Protein AF-A0A015MY86-F1 (afdb_monomer_lite)

Radius of gyration: 29.11 Å; chains: 1; bounding box: 54×62×74 Å

pLDDT: mean 82.45, std 16.8, range [29.52, 96.88]

Foldseek 3Di:
DVLVVVLVVLVVLLCLCPVDPDNQPRVSLVVCQVVPPLVVLLCLQQPPVNVVCNLSSVSSLVSSLPHCVPPDPRPSVVVVVVDPDPSSVVSVCVSVVVVVVVVVVVVVVVVVVVVVVVVVVVVVVVVVLVPDPVNDDDDDDDDDDPDPPVPPPPD

Structure (mmCIF, N/CA/C/O backbone):
data_AF-A0A015MY86-F1
#
_entry.id   AF-A0A015MY86-F1
#
loop_
_atom_site.group_PDB
_atom_site.id
_atom_site.type_symbol
_atom_site.label_atom_id
_atom_site.label_alt_id
_atom_site.label_comp_id
_atom_site.label_asym_id
_atom_site.label_entity_id
_atom_site.label_seq_id
_atom_site.pdbx_PDB_ins_code
_atom_site.Cartn_x
_atom_site.Cartn_y
_atom_site.Cartn_z
_atom_site.occupancy
_atom_site.B_iso_or_equiv
_atom_site.auth_seq_id
_atom_site.auth_comp_id
_atom_site.auth_asym_id
_atom_site.auth_atom_id
_atom_site.pdbx_PDB_model_num
ATOM 1 N N . MET A 1 1 ? 1.882 -20.484 3.856 1.00 61.72 1 MET A N 1
ATOM 2 C CA . MET A 1 1 ? 0.431 -20.752 3.924 1.00 61.72 1 MET A CA 1
ATOM 3 C C . MET A 1 1 ? -0.391 -19.547 4.386 1.00 61.72 1 MET A C 1
ATOM 5 O O . MET A 1 1 ? -0.987 -18.925 3.528 1.00 61.72 1 MET A O 1
ATOM 9 N N . LEU A 1 2 ? -0.423 -19.146 5.670 1.00 83.38 2 LEU A N 1
ATOM 10 C CA . LEU A 1 2 ? -1.276 -18.009 6.102 1.00 83.38 2 LEU A CA 1
ATOM 11 C C . LEU A 1 2 ? -0.922 -16.670 5.427 1.00 83.38 2 LEU A C 1
ATOM 13 O O . LEU A 1 2 ? -1.817 -15.946 5.012 1.00 83.38 2 LEU A O 1
ATOM 17 N N . VAL A 1 3 ? 0.373 -16.374 5.278 1.00 85.69 3 VAL A N 1
ATOM 18 C CA . VAL A 1 3 ? 0.851 -15.143 4.621 1.00 85.69 3 VAL A CA 1
ATOM 19 C C . VAL A 1 3 ? 0.483 -15.132 3.133 1.00 85.69 3 VAL A C 1
ATOM 21 O O . VAL A 1 3 ? -0.050 -14.151 2.644 1.00 85.69 3 VAL A O 1
ATOM 24 N N . GLU A 1 4 ? 0.665 -16.244 2.421 1.00 87.06 4 GLU A N 1
ATOM 25 C CA . GLU A 1 4 ? 0.284 -16.346 1.001 1.00 87.06 4 GLU A CA 1
ATOM 26 C C . GLU A 1 4 ? -1.223 -16.145 0.797 1.00 87.06 4 GLU A C 1
ATOM 28 O O . GLU A 1 4 ? -1.632 -15.422 -0.103 1.00 87.06 4 GLU A O 1
ATOM 33 N N . VAL A 1 5 ? -2.061 -16.708 1.677 1.00 92.31 5 VAL A N 1
ATOM 34 C CA . VAL A 1 5 ? -3.516 -16.493 1.622 1.00 92.31 5 VAL A CA 1
ATOM 35 C C . VAL A 1 5 ? -3.870 -15.023 1.862 1.00 92.31 5 VAL A C 1
ATOM 37 O O . VAL A 1 5 ? -4.745 -14.493 1.183 1.00 92.31 5 VAL A O 1
ATOM 40 N N . GLN A 1 6 ? -3.187 -14.347 2.792 1.00 90.94 6 GLN A N 1
ATOM 41 C CA . GLN A 1 6 ? -3.362 -12.906 3.005 1.00 90.94 6 GLN A CA 1
ATOM 42 C C . GLN A 1 6 ? -2.957 -12.097 1.770 1.00 90.94 6 GLN A C 1
ATOM 44 O O . GLN A 1 6 ? -3.643 -11.136 1.432 1.00 90.94 6 GLN A O 1
ATOM 49 N N . HIS A 1 7 ? -1.886 -12.502 1.084 1.00 93.81 7 HIS A N 1
ATOM 50 C CA . HIS A 1 7 ? -1.419 -11.838 -0.130 1.00 93.81 7 HIS A CA 1
ATOM 51 C C . HIS A 1 7 ? -2.453 -11.905 -1.250 1.00 93.81 7 HIS A C 1
ATOM 53 O O . HIS A 1 7 ? -2.832 -10.885 -1.821 1.00 93.81 7 HIS A O 1
ATOM 59 N N . GLU A 1 8 ? -2.946 -13.111 -1.526 1.00 94.88 8 GLU A N 1
ATOM 60 C CA . GLU A 1 8 ? -3.936 -13.336 -2.576 1.00 94.88 8 GLU A CA 1
ATOM 61 C C . GLU A 1 8 ? -5.268 -12.663 -2.237 1.00 94.88 8 GLU A C 1
ATOM 63 O O . GLU A 1 8 ? -5.893 -12.046 -3.100 1.00 94.88 8 GLU A O 1
ATOM 68 N N . ALA A 1 9 ? -5.680 -12.692 -0.965 1.00 94.56 9 ALA A N 1
ATOM 69 C CA . ALA A 1 9 ? -6.866 -11.975 -0.509 1.00 94.56 9 ALA A CA 1
ATOM 70 C C . ALA A 1 9 ? -6.724 -10.453 -0.680 1.00 94.56 9 ALA A C 1
ATOM 72 O O . ALA A 1 9 ? -7.672 -9.798 -1.111 1.00 94.56 9 ALA A O 1
ATOM 73 N N . LEU A 1 10 ? -5.547 -9.891 -0.385 1.00 95.94 10 LEU A N 1
ATOM 74 C CA . LEU A 1 10 ? -5.260 -8.469 -0.566 1.00 95.94 10 LEU A CA 1
ATOM 75 C C . LEU A 1 10 ? -5.329 -8.069 -2.044 1.00 95.94 10 LEU A C 1
ATOM 77 O O . LEU A 1 10 ? -5.985 -7.086 -2.388 1.00 95.94 10 LEU A O 1
ATOM 81 N N . ARG A 1 11 ? -4.714 -8.857 -2.931 1.00 95.31 11 ARG A N 1
ATOM 82 C CA . ARG A 1 11 ? -4.776 -8.637 -4.383 1.00 95.31 11 ARG A CA 1
ATOM 83 C C . ARG A 1 11 ? -6.197 -8.717 -4.915 1.00 95.31 11 ARG A C 1
ATOM 85 O O . ARG A 1 11 ? -6.622 -7.838 -5.661 1.00 95.31 11 ARG A O 1
ATOM 92 N N . LEU A 1 12 ? -6.947 -9.733 -4.494 1.00 95.19 12 LEU A N 1
ATOM 93 C CA . LEU A 1 12 ? -8.351 -9.882 -4.856 1.00 95.19 12 LEU A CA 1
ATOM 94 C C . LEU A 1 12 ? -9.176 -8.677 -4.385 1.00 95.19 12 LEU A C 1
ATOM 96 O O . LEU A 1 12 ? -9.976 -8.151 -5.156 1.00 95.19 12 LEU A O 1
ATOM 100 N N . ALA A 1 13 ? -8.957 -8.207 -3.154 1.00 94.62 13 ALA A N 1
ATOM 101 C CA . ALA A 1 13 ? -9.639 -7.032 -2.624 1.00 94.62 13 ALA A CA 1
ATOM 102 C C . ALA A 1 13 ? -9.370 -5.791 -3.485 1.00 94.62 13 ALA A C 1
ATOM 104 O O . ALA A 1 13 ? -10.321 -5.122 -3.875 1.00 94.62 13 ALA A O 1
ATOM 105 N N . ILE A 1 14 ? -8.113 -5.526 -3.859 1.00 94.88 14 ILE A N 1
ATOM 106 C CA . ILE A 1 14 ? -7.753 -4.398 -4.737 1.00 94.88 14 ILE A CA 1
ATOM 107 C C . ILE A 1 14 ? -8.477 -4.495 -6.081 1.00 94.88 14 ILE A C 1
ATOM 109 O O . ILE A 1 14 ? -9.086 -3.522 -6.520 1.00 94.88 14 ILE A O 1
ATOM 113 N N . VAL A 1 15 ? -8.467 -5.669 -6.718 1.00 93.88 15 VAL A N 1
ATOM 114 C CA . VAL A 1 15 ? -9.139 -5.877 -8.011 1.00 93.88 15 VAL A CA 1
ATOM 115 C C . VAL A 1 15 ? -10.639 -5.592 -7.910 1.00 93.88 15 VAL A C 1
ATOM 117 O O . VAL A 1 15 ? -11.196 -4.917 -8.773 1.00 93.88 15 VAL A O 1
ATOM 120 N N . ILE A 1 16 ? -11.300 -6.060 -6.850 1.00 92.69 16 ILE A N 1
ATOM 121 C CA . ILE A 1 16 ? -12.744 -5.868 -6.654 1.00 92.69 16 ILE A CA 1
ATOM 122 C C . ILE A 1 16 ? -13.080 -4.398 -6.350 1.00 92.69 16 ILE A C 1
ATOM 124 O O . ILE A 1 16 ? -14.063 -3.856 -6.861 1.00 92.69 16 ILE A O 1
ATOM 128 N N . VAL A 1 17 ? -12.261 -3.736 -5.535 1.00 92.00 17 VAL A N 1
ATOM 129 C CA . VAL A 1 17 ? -12.427 -2.333 -5.127 1.00 92.00 17 VAL A CA 1
ATOM 130 C C . VAL A 1 17 ? -12.198 -1.376 -6.311 1.00 92.00 17 VAL A C 1
ATOM 132 O O . VAL A 1 17 ? -12.934 -0.397 -6.464 1.00 92.00 17 VAL A O 1
ATOM 135 N N . CYS A 1 18 ? -11.267 -1.712 -7.209 1.00 90.19 18 CYS A N 1
ATOM 136 C CA . CYS A 1 18 ? -10.994 -0.987 -8.457 1.00 90.19 18 CYS A CA 1
ATOM 137 C C . CYS A 1 18 ? -11.904 -1.375 -9.634 1.00 90.19 18 CYS A C 1
ATOM 139 O O . CYS A 1 18 ? -11.880 -0.705 -10.663 1.00 90.19 18 CYS A O 1
ATOM 141 N N . GLY A 1 19 ? -12.687 -2.451 -9.527 1.00 86.06 19 GLY A N 1
ATOM 142 C CA . GLY A 1 19 ? -13.421 -3.030 -10.659 1.00 86.06 19 GLY A CA 1
ATOM 143 C C . GLY A 1 19 ? -14.581 -2.185 -11.201 1.00 86.06 19 GLY A C 1
ATOM 144 O O . GLY A 1 19 ? -15.140 -2.524 -12.242 1.00 86.06 19 GLY A O 1
ATOM 145 N N . ASN A 1 20 ? -14.962 -1.100 -10.522 1.00 84.44 20 ASN A N 1
ATOM 146 C CA . ASN A 1 20 ? -16.036 -0.207 -10.953 1.00 84.44 20 ASN A CA 1
ATOM 147 C C . ASN A 1 20 ? -15.465 1.078 -11.574 1.00 84.44 20 ASN A C 1
ATOM 149 O O . ASN A 1 20 ? -14.509 1.652 -11.059 1.00 84.44 20 ASN A O 1
ATOM 153 N N . THR A 1 21 ? -16.096 1.578 -12.640 1.00 81.56 21 THR A N 1
ATOM 154 C CA . THR A 1 21 ? -15.739 2.850 -13.291 1.00 81.56 21 THR A CA 1
ATOM 155 C C . THR A 1 21 ? -15.853 4.049 -12.354 1.00 81.56 21 THR A C 1
ATOM 157 O O . THR A 1 21 ? -15.181 5.056 -12.559 1.00 81.56 21 THR A O 1
ATOM 160 N N . ASN A 1 22 ? -16.714 3.960 -11.336 1.00 84.50 22 ASN A N 1
ATOM 161 C CA . ASN A 1 22 ? -16.855 4.981 -10.309 1.00 84.50 22 ASN A CA 1
ATOM 162 C C . ASN A 1 22 ? -16.593 4.383 -8.921 1.00 84.50 22 ASN A C 1
ATOM 164 O O . ASN A 1 22 ? -17.354 3.542 -8.439 1.00 84.50 22 ASN A O 1
ATOM 168 N N . ILE A 1 23 ? -15.540 4.872 -8.260 1.00 81.94 23 ILE A N 1
ATOM 169 C CA . ILE A 1 23 ? -15.129 4.452 -6.912 1.00 81.94 23 ILE A CA 1
ATOM 170 C C . ILE A 1 23 ? -16.269 4.624 -5.900 1.00 81.94 23 ILE A C 1
ATOM 172 O O . ILE A 1 23 ? -16.468 3.748 -5.058 1.00 81.94 23 ILE A O 1
ATOM 176 N N . ASN A 1 24 ? -17.047 5.704 -6.014 1.00 83.81 24 ASN A N 1
ATOM 177 C CA . ASN A 1 24 ? -18.133 6.053 -5.091 1.00 83.81 24 ASN A CA 1
ATOM 178 C C . ASN A 1 24 ? -19.388 5.181 -5.269 1.00 83.81 24 ASN A C 1
ATOM 180 O O . ASN A 1 24 ? -20.260 5.171 -4.409 1.00 83.81 24 ASN A O 1
ATOM 184 N N . GLN A 1 25 ? -19.489 4.427 -6.369 1.00 84.00 25 GLN A N 1
ATOM 185 C CA . GLN A 1 25 ? -20.620 3.535 -6.661 1.00 84.00 25 GLN A CA 1
ATOM 186 C C . GLN A 1 25 ? -20.262 2.054 -6.462 1.00 84.00 25 GLN A C 1
ATOM 188 O O . GLN A 1 25 ? -20.908 1.168 -7.022 1.00 84.00 25 GLN A O 1
ATOM 193 N N . ASN A 1 26 ? -19.215 1.763 -5.687 1.00 87.62 26 ASN A N 1
ATOM 194 C CA . ASN A 1 26 ? -18.787 0.398 -5.411 1.00 87.62 26 ASN A CA 1
ATOM 195 C C . ASN A 1 26 ? -19.331 -0.094 -4.056 1.00 87.62 26 ASN A C 1
ATOM 197 O O . ASN A 1 26 ? -18.897 0.356 -2.995 1.00 87.62 26 ASN A O 1
ATOM 201 N N . SER A 1 27 ? -20.238 -1.076 -4.090 1.00 88.94 27 SER A N 1
ATOM 202 C CA . SER A 1 27 ? -20.830 -1.685 -2.890 1.00 88.94 27 SER A CA 1
ATOM 203 C C . SER A 1 27 ? -19.808 -2.390 -1.993 1.00 88.94 27 SER A C 1
ATOM 205 O O . SER A 1 27 ? -20.036 -2.530 -0.793 1.00 88.94 27 SER A O 1
ATOM 207 N N . ILE A 1 28 ? -18.675 -2.838 -2.547 1.00 91.62 28 ILE A N 1
ATOM 208 C CA . ILE A 1 28 ? -17.590 -3.447 -1.769 1.00 91.62 28 ILE A CA 1
ATOM 209 C C . ILE A 1 28 ? -16.840 -2.386 -0.962 1.00 91.62 28 ILE A C 1
ATOM 211 O O . ILE A 1 28 ? -16.517 -2.624 0.201 1.00 91.62 28 ILE A O 1
ATOM 215 N N . ASN A 1 29 ? -16.629 -1.195 -1.526 1.00 91.25 29 ASN A N 1
ATOM 216 C CA . ASN A 1 29 ? -16.046 -0.083 -0.774 1.00 91.25 29 ASN A CA 1
ATOM 217 C C . ASN A 1 29 ? -16.954 0.290 0.394 1.00 91.25 29 ASN A C 1
ATOM 219 O O . ASN A 1 29 ? -16.490 0.378 1.526 1.00 91.25 29 ASN A O 1
ATOM 223 N N . GLU A 1 30 ? -18.263 0.394 0.150 1.00 91.00 30 GLU A N 1
ATOM 224 C CA . GLU A 1 30 ? -19.247 0.626 1.208 1.00 91.00 30 GLU A CA 1
ATOM 225 C C . GLU A 1 30 ? -19.218 -0.465 2.294 1.00 91.00 30 GLU A C 1
ATOM 227 O O . GLU A 1 30 ? -19.323 -0.162 3.486 1.00 91.00 30 GLU A O 1
ATOM 232 N N . TYR A 1 31 ? -19.034 -1.732 1.903 1.00 93.12 31 TYR A N 1
ATOM 233 C CA . TYR A 1 31 ? -18.874 -2.840 2.842 1.00 93.12 31 TYR A CA 1
ATOM 234 C C . TYR A 1 31 ? -17.643 -2.665 3.736 1.00 93.12 31 TYR A C 1
ATOM 236 O O . TYR A 1 31 ? -17.768 -2.871 4.941 1.00 93.12 31 TYR A O 1
ATOM 244 N N . PHE A 1 32 ? -16.492 -2.260 3.189 1.00 93.50 32 PHE A N 1
ATOM 245 C CA . PHE A 1 32 ? -15.283 -1.993 3.977 1.00 93.50 32 PHE A CA 1
ATOM 246 C C . PHE A 1 32 ? -15.408 -0.734 4.845 1.00 93.50 32 PHE A C 1
ATOM 248 O O . PHE A 1 32 ? -14.932 -0.729 5.973 1.00 93.50 32 PHE A O 1
ATOM 255 N N . ILE A 1 33 ? -16.135 0.302 4.406 1.00 92.69 33 ILE A N 1
ATOM 256 C CA . ILE A 1 33 ? -16.469 1.442 5.281 1.00 92.69 33 ILE A CA 1
ATOM 257 C C . ILE A 1 33 ? -17.255 0.986 6.519 1.00 92.69 33 ILE A C 1
ATOM 259 O O . ILE A 1 33 ? -17.029 1.499 7.615 1.00 92.69 33 ILE A O 1
ATOM 263 N N . LYS A 1 34 ? -18.172 0.025 6.358 1.00 92.12 34 LYS A N 1
ATOM 264 C CA . LYS A 1 34 ? -18.970 -0.541 7.459 1.00 92.12 34 LYS A CA 1
ATOM 265 C C . LYS A 1 34 ? -18.192 -1.565 8.293 1.00 92.12 34 LYS A C 1
ATOM 267 O O . LYS A 1 34 ? -18.363 -1.606 9.508 1.00 92.12 34 LYS A O 1
ATOM 272 N N . ASN A 1 35 ? -17.369 -2.388 7.646 1.00 93.19 35 ASN A N 1
ATOM 273 C CA . ASN A 1 35 ? -16.556 -3.440 8.253 1.00 93.19 35 ASN A CA 1
ATOM 274 C C . ASN A 1 35 ? -15.086 -3.061 8.143 1.00 93.19 35 ASN A C 1
ATOM 276 O O . ASN A 1 35 ? -14.406 -3.395 7.172 1.00 93.19 35 ASN A O 1
ATOM 280 N N . ASP A 1 36 ? -14.631 -2.348 9.160 1.00 92.19 36 ASP A N 1
ATOM 281 C CA . ASP A 1 36 ? -13.319 -1.734 9.174 1.00 92.19 36 ASP A CA 1
ATOM 282 C C . ASP A 1 36 ? -12.177 -2.761 9.130 1.00 92.19 36 ASP A C 1
ATOM 284 O O . ASP A 1 36 ? -12.104 -3.695 9.931 1.00 92.19 36 ASP A O 1
ATOM 288 N N . ILE A 1 37 ? -11.259 -2.538 8.193 1.00 95.12 37 ILE A N 1
ATOM 289 C CA . ILE A 1 37 ? -10.036 -3.326 7.991 1.00 95.12 37 ILE A CA 1
ATOM 290 C C . ILE A 1 37 ? -8.763 -2.476 8.120 1.00 95.12 37 ILE A C 1
ATOM 292 O O . ILE A 1 37 ? -7.685 -2.925 7.736 1.00 95.12 37 ILE A O 1
ATOM 296 N N . PHE A 1 38 ? -8.859 -1.259 8.662 1.00 95.12 38 PHE A N 1
ATOM 297 C CA . PHE A 1 38 ? -7.735 -0.332 8.801 1.00 95.12 38 PHE A CA 1
ATOM 298 C C . PHE A 1 38 ? -6.571 -0.924 9.608 1.00 95.12 38 PHE A C 1
ATOM 300 O O . PHE A 1 38 ? -5.449 -0.970 9.112 1.00 95.12 38 PHE A O 1
ATOM 307 N N . ASP A 1 39 ? -6.819 -1.421 10.824 1.00 94.25 39 ASP A N 1
ATOM 308 C CA . ASP A 1 39 ? -5.749 -1.935 11.692 1.00 94.25 39 ASP A CA 1
ATOM 309 C C . ASP A 1 39 ? -5.018 -3.153 11.087 1.00 94.25 39 ASP A C 1
ATOM 311 O O . ASP A 1 39 ? -3.783 -3.169 11.103 1.00 94.25 39 ASP A O 1
ATOM 315 N N . PRO A 1 40 ? -5.717 -4.140 10.483 1.00 93.81 40 PRO A N 1
ATOM 316 C CA . PRO A 1 40 ? -5.071 -5.182 9.687 1.00 93.81 40 PRO A CA 1
ATOM 317 C C . PRO A 1 40 ? -4.178 -4.645 8.559 1.00 93.81 40 PRO A C 1
ATOM 319 O O . PRO A 1 40 ? -3.077 -5.159 8.366 1.00 93.81 40 PRO A O 1
ATOM 322 N N . LEU A 1 41 ? -4.608 -3.606 7.834 1.00 95.19 41 LEU A N 1
ATOM 323 C CA . LEU A 1 41 ? -3.807 -3.002 6.762 1.00 95.19 41 LEU A CA 1
ATOM 324 C C . LEU A 1 41 ? -2.547 -2.331 7.312 1.00 95.19 41 LEU A C 1
ATOM 326 O O . LEU A 1 41 ? -1.462 -2.550 6.775 1.00 95.19 41 LEU A O 1
ATOM 330 N N . ILE A 1 42 ? -2.651 -1.586 8.415 1.00 94.81 42 ILE A N 1
ATOM 331 C CA . ILE A 1 42 ? -1.479 -0.996 9.073 1.00 94.81 42 ILE A CA 1
ATOM 332 C C . ILE A 1 42 ? -0.499 -2.084 9.523 1.00 94.81 42 ILE A C 1
ATOM 334 O O . ILE A 1 42 ? 0.704 -1.947 9.302 1.00 94.81 42 ILE A O 1
ATOM 338 N N . GLN A 1 43 ? -0.990 -3.192 10.088 1.00 93.62 43 GLN A N 1
ATOM 339 C CA . GLN A 1 43 ? -0.140 -4.327 10.464 1.00 93.62 43 GLN A CA 1
ATOM 340 C C . GLN A 1 43 ? 0.582 -4.945 9.260 1.00 93.62 43 GLN A C 1
ATOM 342 O O . GLN A 1 43 ? 1.763 -5.278 9.375 1.00 93.62 43 GLN A O 1
ATOM 347 N N . LEU A 1 44 ? -0.090 -5.071 8.110 1.00 94.12 44 LEU A N 1
ATOM 348 C CA . LEU A 1 44 ? 0.530 -5.559 6.874 1.00 94.12 44 LEU A CA 1
ATOM 349 C C . LEU A 1 44 ? 1.643 -4.627 6.378 1.00 94.12 44 LEU A C 1
ATOM 351 O O . LEU A 1 44 ? 2.665 -5.116 5.897 1.00 94.12 44 LEU A O 1
ATOM 355 N N . ILE A 1 45 ? 1.470 -3.312 6.533 1.00 94.44 45 ILE A N 1
ATOM 356 C CA . ILE A 1 45 ? 2.448 -2.298 6.118 1.00 94.44 45 ILE A CA 1
ATOM 357 C C . ILE A 1 45 ? 3.711 -2.360 6.983 1.00 94.44 45 ILE A C 1
ATOM 359 O O . ILE A 1 45 ? 4.816 -2.398 6.447 1.00 94.44 45 ILE A O 1
ATOM 363 N N . ILE A 1 46 ? 3.565 -2.388 8.312 1.00 94.06 46 ILE A N 1
ATOM 364 C CA . ILE A 1 46 ? 4.709 -2.288 9.237 1.00 94.06 46 ILE A CA 1
ATOM 365 C C . ILE A 1 46 ? 5.427 -3.617 9.484 1.00 94.06 46 ILE A C 1
ATOM 367 O O . ILE A 1 46 ? 6.580 -3.626 9.914 1.00 94.06 46 ILE A O 1
ATOM 371 N N . SER A 1 47 ? 4.753 -4.753 9.287 1.00 92.62 47 SER A N 1
ATOM 372 C CA . SER A 1 47 ? 5.305 -6.053 9.658 1.00 92.62 47 SER A CA 1
ATOM 373 C C . SER A 1 47 ? 6.443 -6.462 8.709 1.00 92.62 47 SER A C 1
ATOM 375 O O . SER A 1 47 ? 6.233 -6.573 7.498 1.00 92.62 47 SER A O 1
ATOM 377 N N . PRO A 1 48 ? 7.639 -6.804 9.233 1.00 87.62 48 PRO A N 1
ATOM 378 C CA . PRO A 1 48 ? 8.768 -7.228 8.403 1.00 87.62 48 PRO A CA 1
ATOM 379 C C . PRO A 1 48 ? 8.455 -8.455 7.538 1.00 87.62 48 PRO A C 1
ATOM 381 O O . PRO A 1 48 ? 8.965 -8.591 6.429 1.00 87.62 48 PRO A O 1
ATOM 384 N N . LYS A 1 49 ? 7.577 -9.344 8.023 1.00 88.38 49 LYS A N 1
ATOM 385 C CA . LYS A 1 49 ? 7.179 -10.574 7.316 1.00 88.38 49 LYS A CA 1
ATOM 386 C C . LYS A 1 49 ? 6.331 -10.294 6.073 1.00 88.38 49 LYS A C 1
ATOM 388 O O . LYS A 1 49 ? 6.322 -11.105 5.151 1.00 88.38 49 LYS A O 1
ATOM 393 N N . THR A 1 50 ? 5.624 -9.167 6.049 1.00 88.88 50 THR A N 1
ATOM 394 C CA . THR A 1 50 ? 4.694 -8.776 4.980 1.00 88.88 50 THR A CA 1
ATOM 395 C C . THR A 1 50 ? 5.167 -7.532 4.237 1.00 88.88 50 THR A C 1
ATOM 397 O O . THR A 1 50 ? 4.407 -6.960 3.466 1.00 88.88 50 THR A O 1
ATOM 400 N N . SER A 1 51 ? 6.441 -7.143 4.380 1.00 88.88 51 SER A N 1
ATOM 401 C CA . SER A 1 51 ? 6.978 -5.938 3.733 1.00 88.88 51 SER A CA 1
ATOM 402 C C . SER A 1 51 ? 6.845 -5.952 2.204 1.00 88.88 51 SER A C 1
ATOM 404 O O . SER A 1 51 ? 6.781 -4.886 1.601 1.00 88.88 51 SER A O 1
ATOM 406 N N . HIS A 1 52 ? 6.782 -7.127 1.570 1.00 90.62 52 HIS A N 1
ATOM 407 C CA . HIS A 1 52 ? 6.539 -7.253 0.127 1.00 90.62 52 HIS A CA 1
ATOM 408 C C . HIS A 1 52 ? 5.088 -6.933 -0.280 1.00 90.62 52 HIS A C 1
ATOM 410 O O . HIS A 1 52 ? 4.847 -6.599 -1.434 1.00 90.62 52 HIS A O 1
ATOM 416 N N . MET A 1 53 ? 4.138 -6.999 0.659 1.00 94.31 53 MET A N 1
ATOM 417 C CA . MET A 1 53 ? 2.723 -6.644 0.470 1.00 94.31 53 MET A CA 1
ATOM 418 C C . MET A 1 53 ? 2.429 -5.187 0.828 1.00 94.31 53 MET A C 1
ATOM 420 O O . MET A 1 53 ? 1.324 -4.709 0.585 1.00 94.31 53 MET A O 1
ATOM 424 N N . ALA A 1 54 ? 3.390 -4.474 1.426 1.00 94.81 54 ALA A N 1
ATOM 425 C CA . ALA A 1 54 ? 3.176 -3.123 1.938 1.00 94.81 54 ALA A CA 1
ATOM 426 C C . ALA A 1 54 ? 2.675 -2.167 0.845 1.00 94.81 54 ALA A C 1
ATOM 428 O O . ALA A 1 54 ? 1.769 -1.383 1.094 1.00 94.81 54 ALA A O 1
ATOM 429 N N . TYR A 1 55 ? 3.196 -2.287 -0.380 1.00 95.69 55 TYR A N 1
ATOM 430 C CA . TYR A 1 55 ? 2.729 -1.507 -1.528 1.00 95.69 55 TYR A CA 1
ATOM 431 C C . TY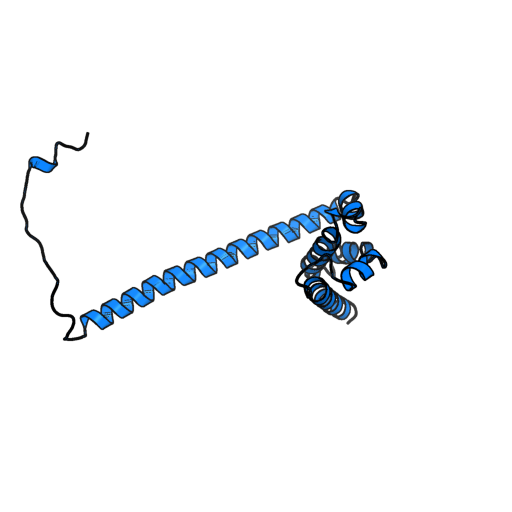R A 1 55 ? 1.239 -1.723 -1.832 1.00 95.69 55 TYR A C 1
ATOM 433 O O . TYR A 1 55 ? 0.477 -0.764 -1.930 1.00 95.69 55 TYR A O 1
ATOM 441 N N . GLU A 1 56 ? 0.809 -2.980 -1.933 1.00 95.81 56 GLU A N 1
ATOM 442 C CA . GLU A 1 56 ? -0.585 -3.342 -2.213 1.00 95.81 56 GLU A CA 1
ATOM 443 C C . GLU A 1 56 ? -1.504 -2.922 -1.051 1.00 95.81 56 GLU A C 1
ATOM 445 O O . GLU A 1 56 ? -2.593 -2.395 -1.273 1.00 95.81 56 GLU A O 1
ATOM 450 N N . ALA A 1 57 ? -1.046 -3.064 0.196 1.00 96.06 57 ALA A N 1
ATOM 451 C CA . ALA A 1 57 ? -1.793 -2.637 1.377 1.00 96.06 57 ALA A CA 1
ATOM 452 C C . ALA A 1 57 ? -1.973 -1.111 1.426 1.00 96.06 57 ALA A C 1
ATOM 454 O O . ALA A 1 57 ? -3.070 -0.637 1.727 1.00 96.06 57 ALA A O 1
ATOM 455 N N . ILE A 1 58 ? -0.931 -0.345 1.080 1.00 96.00 58 ILE A N 1
ATOM 456 C CA . ILE A 1 58 ? -0.993 1.120 0.958 1.00 96.00 58 ILE A CA 1
ATOM 457 C C . ILE A 1 58 ? -1.956 1.521 -0.159 1.00 96.00 58 ILE A C 1
ATOM 459 O O . ILE A 1 58 ? -2.770 2.417 0.043 1.00 96.00 58 ILE A O 1
ATOM 463 N N . MET A 1 59 ? -1.913 0.844 -1.309 1.00 95.25 59 MET A N 1
ATOM 464 C CA . MET A 1 59 ? -2.822 1.114 -2.424 1.00 95.25 59 MET A CA 1
ATOM 465 C C . MET A 1 59 ? -4.286 0.903 -2.021 1.00 95.25 59 MET A C 1
ATOM 467 O O . MET A 1 59 ? -5.120 1.773 -2.257 1.00 95.25 59 MET A O 1
ATOM 471 N N . LEU A 1 60 ? -4.604 -0.222 -1.371 1.00 95.88 60 LEU A N 1
ATOM 472 C CA . LEU A 1 60 ? -5.961 -0.483 -0.892 1.00 95.88 60 LEU A CA 1
ATOM 473 C C . LEU A 1 60 ? -6.407 0.571 0.130 1.00 95.88 60 LEU A C 1
ATOM 475 O O . LEU A 1 60 ? -7.533 1.064 0.055 1.00 95.88 60 LEU A O 1
ATOM 479 N N . LEU A 1 61 ? -5.522 0.941 1.060 1.00 95.56 61 LEU A N 1
ATOM 480 C CA . LEU A 1 61 ? -5.794 1.974 2.055 1.00 95.56 61 LEU A CA 1
ATOM 481 C C . LEU A 1 61 ? -6.080 3.335 1.404 1.00 95.56 61 LEU A C 1
ATOM 483 O O . LEU A 1 61 ? -7.025 4.007 1.813 1.00 95.56 61 LEU A O 1
ATOM 487 N N . ASP A 1 62 ? -5.317 3.720 0.381 1.00 93.88 62 ASP A N 1
ATOM 488 C CA . ASP A 1 62 ? -5.517 4.969 -0.360 1.00 93.88 62 ASP A CA 1
ATOM 489 C C . ASP A 1 62 ? -6.856 4.980 -1.113 1.00 93.88 62 ASP A C 1
ATOM 491 O O . ASP A 1 62 ? -7.605 5.957 -1.047 1.00 93.88 62 ASP A O 1
ATOM 495 N N . ILE A 1 63 ? -7.233 3.873 -1.759 1.00 93.75 63 ILE A N 1
ATOM 496 C CA . ILE A 1 63 ? -8.533 3.780 -2.440 1.00 93.75 63 ILE A CA 1
ATOM 497 C C . ILE A 1 63 ? -9.681 3.913 -1.431 1.00 93.75 63 ILE A C 1
ATOM 499 O O . ILE A 1 63 ? -10.618 4.686 -1.652 1.00 93.75 63 ILE A O 1
ATOM 503 N N . LEU A 1 64 ? -9.595 3.212 -0.296 1.00 94.50 64 LEU A N 1
ATOM 504 C CA . LEU A 1 64 ? -10.608 3.280 0.757 1.00 94.50 64 LEU A CA 1
ATOM 505 C C . LEU A 1 64 ? -10.663 4.656 1.425 1.00 94.50 64 LEU A C 1
ATOM 507 O O . LEU A 1 64 ? -11.757 5.114 1.742 1.00 94.50 64 LEU A O 1
ATOM 511 N N . ALA A 1 65 ? -9.534 5.348 1.597 1.00 93.44 65 ALA A N 1
ATOM 512 C CA . ALA A 1 65 ? -9.492 6.719 2.108 1.00 93.44 65 ALA A CA 1
ATOM 513 C C . ALA A 1 65 ? -10.091 7.736 1.120 1.00 93.44 65 ALA A C 1
ATOM 515 O O . ALA A 1 65 ? -10.665 8.744 1.540 1.00 93.44 65 ALA A O 1
ATOM 516 N N . ASN A 1 66 ? -10.000 7.467 -0.186 1.00 90.94 66 ASN A N 1
ATOM 517 C CA . ASN A 1 66 ? -10.558 8.326 -1.229 1.00 90.94 66 ASN A CA 1
ATOM 518 C C . ASN A 1 66 ? -12.053 8.090 -1.508 1.00 90.94 66 ASN A C 1
ATOM 520 O O . ASN A 1 66 ? -12.703 8.970 -2.080 1.00 90.94 66 ASN A O 1
ATOM 524 N N . TYR A 1 67 ? -12.621 6.960 -1.082 1.00 92.12 67 TYR A N 1
ATOM 525 C CA . TYR A 1 67 ? -14.042 6.644 -1.253 1.00 92.12 67 TYR A CA 1
ATOM 526 C C . TYR A 1 67 ? -14.961 7.679 -0.579 1.00 92.12 67 TYR A C 1
ATOM 528 O O . TYR A 1 67 ? -14.827 7.956 0.613 1.00 92.12 67 TYR A O 1
ATOM 536 N N . ASN A 1 68 ? -15.910 8.258 -1.323 1.00 87.19 68 ASN A N 1
ATOM 537 C CA . ASN A 1 68 ? -16.883 9.251 -0.839 1.00 87.19 68 ASN A CA 1
ATOM 538 C C . ASN A 1 68 ? -16.279 10.435 -0.055 1.00 87.19 68 ASN A C 1
ATOM 540 O O . ASN A 1 68 ? -16.991 11.092 0.710 1.00 87.19 68 ASN A O 1
ATOM 544 N N . LYS A 1 69 ? -14.991 10.762 -0.263 1.00 82.00 69 LYS A N 1
ATOM 545 C CA . LYS A 1 69 ? -14.260 11.763 0.542 1.00 82.00 69 LYS A CA 1
ATOM 546 C C . LYS A 1 69 ? -14.864 13.172 0.517 1.00 82.00 69 LYS A C 1
ATOM 548 O O . LYS A 1 69 ? -14.577 13.977 1.395 1.00 82.00 69 LYS A O 1
ATOM 553 N N . HIS A 1 70 ? -15.668 13.474 -0.501 1.00 82.81 70 HIS A N 1
ATOM 554 C CA . HIS A 1 70 ? -16.324 14.770 -0.686 1.00 82.81 70 HIS A CA 1
ATOM 555 C C . HIS A 1 70 ? -17.795 14.781 -0.254 1.00 82.81 70 HIS A C 1
ATOM 557 O O . HIS A 1 70 ? -18.370 15.854 -0.107 1.00 82.81 70 HIS A O 1
ATOM 563 N N . GLU A 1 71 ? -18.400 13.610 -0.055 1.00 79.81 71 GLU A N 1
ATOM 564 C CA . GLU A 1 71 ? -19.824 13.478 0.275 1.00 79.81 71 GLU A CA 1
ATOM 565 C C . GLU A 1 71 ? -20.045 13.235 1.771 1.00 79.81 71 GLU A C 1
ATOM 567 O O . GLU A 1 71 ? -21.060 13.642 2.331 1.00 79.81 71 GLU A O 1
ATOM 572 N N . SER A 1 72 ? -19.088 12.594 2.447 1.00 80.25 72 SER A N 1
ATOM 573 C CA . SER A 1 72 ? -19.161 12.321 3.883 1.00 80.25 72 SER A CA 1
ATOM 574 C C . SER A 1 72 ? -17.775 12.228 4.522 1.00 80.25 72 SER A C 1
ATOM 576 O O . SER A 1 72 ? -16.753 12.120 3.841 1.00 80.25 72 SER A O 1
ATOM 578 N N . ARG A 1 73 ? -17.724 12.273 5.861 1.00 86.62 73 ARG A N 1
ATOM 579 C CA . ARG A 1 73 ? -16.473 12.090 6.605 1.00 86.62 73 ARG A CA 1
ATOM 580 C C . ARG A 1 73 ? -16.023 10.634 6.499 1.00 86.62 73 ARG A C 1
ATOM 582 O O . ARG A 1 73 ? -16.541 9.770 7.201 1.00 86.62 73 ARG A O 1
ATOM 589 N N . ASN A 1 74 ? -15.032 10.383 5.651 1.00 92.25 74 ASN A N 1
ATOM 590 C CA . ASN A 1 74 ? -14.457 9.057 5.480 1.00 92.25 74 ASN A CA 1
ATOM 591 C C . ASN A 1 74 ? -13.672 8.623 6.751 1.00 92.25 74 ASN A C 1
ATOM 593 O O . ASN A 1 74 ? -12.781 9.359 7.208 1.00 92.25 74 ASN A O 1
ATOM 597 N N . PRO A 1 75 ? -13.979 7.449 7.343 1.00 93.56 75 PRO A N 1
ATOM 598 C CA . PRO A 1 75 ? -13.309 6.971 8.551 1.00 93.56 75 PRO A CA 1
ATOM 599 C C . PRO A 1 75 ? -11.849 6.566 8.308 1.00 93.56 75 PRO A C 1
ATOM 601 O O . PRO A 1 75 ? -11.011 6.853 9.157 1.00 93.56 75 PRO A O 1
ATOM 604 N N . TYR A 1 76 ? -11.516 5.982 7.153 1.00 94.50 76 TYR A N 1
ATOM 605 C CA . TYR A 1 76 ? -10.140 5.634 6.782 1.00 94.50 76 TYR A CA 1
ATOM 606 C C . TYR A 1 76 ? -9.274 6.881 6.634 1.00 94.50 76 TYR A C 1
ATOM 608 O O . TYR A 1 76 ? -8.176 6.926 7.179 1.00 94.50 76 TYR A O 1
ATOM 616 N N . LEU A 1 77 ? -9.790 7.923 5.972 1.00 93.56 77 LEU A N 1
ATOM 617 C CA . LEU A 1 77 ? -9.088 9.202 5.847 1.00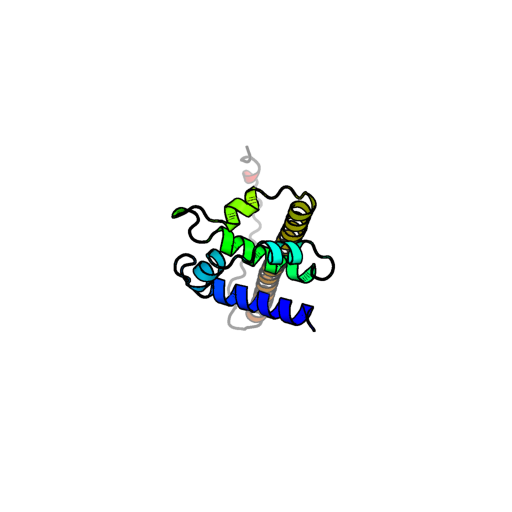 93.56 77 LEU A CA 1
ATOM 618 C C . LEU A 1 77 ? -8.857 9.852 7.217 1.00 93.56 77 LEU A C 1
ATOM 620 O O . LEU A 1 77 ? -7.763 10.330 7.496 1.00 93.56 77 LEU A O 1
ATOM 624 N N . THR A 1 78 ? -9.872 9.834 8.089 1.00 94.00 78 THR A N 1
ATOM 625 C CA . THR A 1 78 ? -9.739 10.353 9.461 1.00 94.00 78 THR A CA 1
ATOM 626 C C . THR A 1 78 ? -8.649 9.597 10.220 1.00 94.00 78 THR A C 1
ATOM 628 O O . THR A 1 78 ? -7.759 10.217 10.793 1.00 94.00 78 THR A O 1
ATOM 631 N N . LYS A 1 79 ? -8.678 8.261 10.177 1.00 93.56 79 LYS A N 1
ATOM 632 C CA . LYS A 1 79 ? -7.682 7.422 10.846 1.00 93.56 79 LYS A CA 1
ATOM 633 C C . LYS A 1 79 ? -6.276 7.619 10.293 1.00 93.56 79 LYS A C 1
ATOM 635 O O . LYS A 1 79 ? -5.342 7.615 11.080 1.00 93.56 79 LYS A O 1
ATOM 640 N N . LEU A 1 80 ? -6.131 7.811 8.980 1.00 92.00 80 LEU A N 1
ATOM 641 C CA . LEU A 1 80 ? -4.847 8.064 8.322 1.00 92.00 80 LEU A CA 1
ATOM 642 C C . LEU A 1 80 ? -4.215 9.379 8.803 1.00 92.00 80 LEU A C 1
ATOM 644 O O . LEU A 1 80 ? -3.025 9.415 9.099 1.00 92.00 80 LEU A O 1
ATOM 648 N N . ILE A 1 81 ? -5.018 10.441 8.916 1.00 91.06 81 ILE A N 1
ATOM 649 C CA . ILE A 1 81 ? -4.574 11.746 9.432 1.00 91.06 81 ILE A CA 1
ATOM 650 C C . ILE A 1 81 ? -4.206 11.651 10.921 1.00 91.06 81 ILE A C 1
ATOM 652 O O . ILE A 1 81 ? -3.249 12.284 11.358 1.00 91.06 81 ILE A O 1
ATOM 656 N N . ASP A 1 82 ? -4.934 10.836 11.686 1.00 92.75 82 ASP A N 1
ATOM 657 C CA . ASP A 1 82 ? -4.719 10.647 13.124 1.00 92.75 82 ASP A CA 1
ATOM 658 C C . ASP A 1 82 ? -3.585 9.656 13.464 1.00 92.75 82 ASP A C 1
ATOM 660 O O . ASP A 1 82 ? -3.322 9.406 14.647 1.00 92.75 82 ASP A O 1
ATOM 664 N N . ILE A 1 83 ? -2.885 9.087 12.472 1.00 90.50 83 ILE A N 1
ATOM 665 C CA . ILE A 1 83 ? -1.727 8.220 12.725 1.00 90.50 83 ILE A CA 1
ATOM 666 C C . ILE A 1 83 ? -0.664 9.021 13.486 1.00 90.50 83 ILE A C 1
ATOM 668 O O . ILE A 1 83 ? -0.173 10.047 13.029 1.00 90.50 83 ILE A O 1
ATOM 672 N N . LYS A 1 84 ? -0.263 8.519 14.656 1.00 83.56 84 LYS A N 1
ATOM 673 C CA . LYS A 1 84 ? 0.835 9.093 15.459 1.00 83.56 84 LYS A CA 1
ATOM 674 C C . LYS A 1 84 ? 2.134 8.292 15.373 1.00 83.56 84 LYS A C 1
ATOM 676 O O . LYS A 1 84 ? 3.148 8.710 15.921 1.00 83.56 84 LYS A O 1
ATOM 681 N N . GLY A 1 85 ? 2.094 7.115 14.752 1.00 80.56 85 GLY A N 1
ATOM 682 C CA . GLY A 1 85 ? 3.240 6.217 14.663 1.00 80.56 85 GLY A CA 1
ATOM 683 C C . GLY A 1 85 ? 4.215 6.659 13.578 1.00 80.56 85 GLY A C 1
ATOM 684 O O . GLY A 1 85 ? 3.912 6.512 12.397 1.00 80.56 85 GLY A O 1
ATOM 685 N N . GLU A 1 86 ? 5.397 7.126 13.980 1.00 83.69 86 GLU A N 1
ATOM 686 C CA . GLU A 1 86 ? 6.488 7.501 13.067 1.00 83.69 86 GLU A CA 1
ATOM 687 C C . GLU A 1 86 ? 6.866 6.344 12.129 1.00 83.69 86 GLU A C 1
ATOM 689 O O . GLU A 1 86 ? 6.966 6.539 10.922 1.00 83.69 86 GLU A O 1
ATOM 694 N N . ALA A 1 87 ? 6.910 5.114 12.653 1.00 88.62 87 ALA A N 1
ATOM 695 C CA . ALA A 1 87 ? 7.234 3.912 11.882 1.00 88.62 87 ALA A CA 1
ATOM 696 C C . ALA A 1 87 ? 6.259 3.622 10.724 1.00 88.62 87 ALA A C 1
ATOM 698 O O . ALA A 1 87 ? 6.659 3.076 9.697 1.00 88.62 87 ALA A O 1
ATOM 699 N N . VAL A 1 88 ? 4.974 3.969 10.869 1.00 89.81 88 VAL A N 1
ATOM 700 C CA . VAL A 1 88 ? 3.986 3.761 9.797 1.00 89.81 88 VAL A CA 1
ATOM 701 C C . VAL A 1 88 ? 4.245 4.747 8.662 1.00 89.81 88 VAL A C 1
ATOM 703 O O . VAL A 1 88 ? 4.303 4.347 7.501 1.00 89.81 88 VAL A O 1
ATOM 706 N N . PHE A 1 89 ? 4.443 6.025 8.995 1.00 90.56 89 PHE A N 1
ATOM 707 C CA . PHE A 1 89 ? 4.744 7.061 8.008 1.00 90.56 89 PHE A CA 1
ATOM 708 C C . PHE A 1 89 ? 6.081 6.826 7.313 1.00 90.56 89 PHE A C 1
ATOM 710 O O . PHE A 1 89 ? 6.146 6.937 6.090 1.00 90.56 89 PHE A O 1
ATOM 717 N N . GLU A 1 90 ? 7.119 6.455 8.061 1.00 93.19 90 GLU A N 1
ATOM 718 C CA . GLU A 1 90 ? 8.426 6.105 7.508 1.00 93.19 90 GLU A CA 1
ATOM 719 C C . GLU A 1 90 ? 8.289 4.978 6.482 1.00 93.19 90 GLU A C 1
ATOM 721 O O . GLU A 1 90 ? 8.762 5.109 5.352 1.00 93.19 90 GLU A O 1
ATOM 726 N N . LYS A 1 91 ? 7.541 3.918 6.820 1.00 93.50 91 LYS A N 1
ATOM 727 C CA . LYS A 1 91 ? 7.343 2.793 5.906 1.00 93.50 91 LYS A CA 1
ATOM 728 C C . LYS A 1 91 ? 6.542 3.168 4.660 1.00 93.50 91 LYS A C 1
ATOM 730 O O . LYS A 1 91 ? 6.875 2.720 3.564 1.00 93.50 91 LYS A O 1
ATOM 735 N N . ILE A 1 92 ? 5.515 4.009 4.799 1.00 93.81 92 ILE A N 1
ATOM 736 C CA . ILE A 1 92 ? 4.755 4.530 3.654 1.00 93.81 92 ILE A CA 1
ATOM 737 C C . ILE A 1 92 ? 5.667 5.350 2.735 1.00 93.81 92 ILE A C 1
ATOM 739 O O . ILE A 1 92 ? 5.648 5.146 1.522 1.00 93.81 92 ILE A O 1
ATOM 743 N N . MET A 1 93 ? 6.493 6.237 3.295 1.00 94.31 93 MET A N 1
ATOM 744 C CA . MET A 1 93 ? 7.416 7.076 2.524 1.00 94.31 93 MET A CA 1
ATOM 745 C C . MET A 1 93 ? 8.515 6.260 1.841 1.00 94.31 93 MET A C 1
ATOM 747 O O . MET A 1 93 ? 8.846 6.543 0.689 1.00 94.31 93 MET A O 1
ATOM 751 N N . GLU A 1 94 ? 9.041 5.227 2.500 1.00 95.50 94 GLU A N 1
ATOM 752 C CA . GLU A 1 94 ? 9.998 4.275 1.924 1.00 95.50 94 GLU A CA 1
ATOM 753 C C . GLU A 1 94 ? 9.407 3.592 0.682 1.00 95.50 94 GLU A C 1
ATOM 755 O O . GLU A 1 94 ? 9.996 3.631 -0.403 1.00 95.50 94 GLU A O 1
ATOM 760 N N . VAL A 1 95 ? 8.209 3.012 0.819 1.00 95.81 95 VAL A N 1
ATOM 761 C CA . VAL A 1 95 ? 7.531 2.295 -0.270 1.00 95.81 95 VAL A CA 1
ATOM 762 C C . VAL A 1 95 ? 7.152 3.244 -1.405 1.00 95.81 95 VAL A C 1
ATOM 764 O O . VAL A 1 95 ? 7.362 2.911 -2.574 1.00 95.81 95 VAL A O 1
ATOM 767 N N . LEU A 1 96 ? 6.639 4.435 -1.088 1.00 95.12 96 LEU A N 1
ATOM 768 C CA . LEU A 1 96 ? 6.280 5.445 -2.083 1.00 95.12 96 LEU A CA 1
ATOM 769 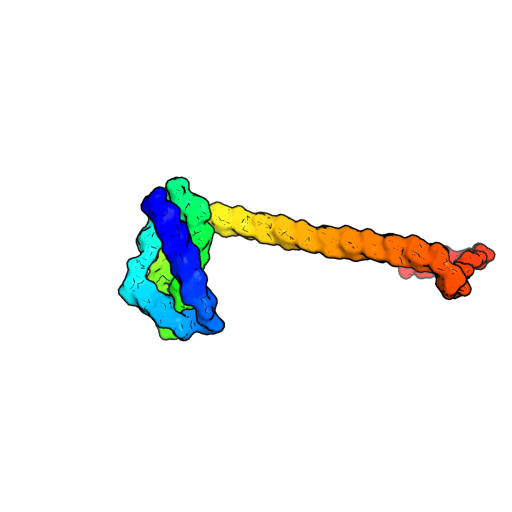C C . LEU A 1 96 ? 7.511 5.911 -2.867 1.00 95.12 96 LEU A C 1
ATOM 771 O O . LEU A 1 96 ? 7.486 5.911 -4.095 1.00 95.12 96 LEU A O 1
ATOM 775 N N . SER A 1 97 ? 8.607 6.235 -2.177 1.00 96.81 97 SER A N 1
ATOM 776 C CA . SER A 1 97 ? 9.856 6.677 -2.809 1.00 96.81 97 SER A CA 1
ATOM 777 C C . SER A 1 97 ? 10.436 5.596 -3.718 1.00 96.81 97 SER A C 1
ATOM 779 O O . SER A 1 97 ? 10.767 5.868 -4.872 1.00 96.81 97 SER A O 1
ATOM 781 N N . SER A 1 98 ? 10.497 4.351 -3.232 1.00 95.88 98 SER A N 1
ATOM 782 C CA . SER A 1 98 ? 10.957 3.203 -4.019 1.00 95.88 98 SER A CA 1
ATOM 783 C C . SER A 1 98 ? 10.098 2.989 -5.267 1.00 95.88 98 SER A C 1
ATOM 785 O O . SER A 1 98 ? 10.628 2.790 -6.362 1.00 95.88 98 SER A O 1
ATOM 787 N N . THR A 1 99 ? 8.775 3.101 -5.126 1.00 95.06 99 THR A N 1
ATOM 788 C CA . THR A 1 99 ? 7.838 2.963 -6.246 1.00 95.06 99 THR A CA 1
ATOM 789 C C . THR A 1 99 ? 8.025 4.082 -7.266 1.00 95.06 99 THR A C 1
ATOM 791 O O . THR A 1 99 ? 8.113 3.797 -8.454 1.00 95.06 99 THR A O 1
ATOM 794 N N . CYS A 1 100 ? 8.147 5.339 -6.833 1.00 95.56 100 CYS A N 1
ATOM 795 C CA . CYS A 1 100 ? 8.373 6.474 -7.727 1.00 95.56 100 CYS A CA 1
ATOM 796 C C . CYS A 1 100 ? 9.674 6.331 -8.527 1.00 95.56 100 CYS A C 1
ATOM 798 O O . CYS A 1 100 ? 9.659 6.523 -9.741 1.00 95.56 100 CYS A O 1
ATOM 800 N N . ILE A 1 101 ? 10.774 5.935 -7.877 1.00 96.88 101 ILE A N 1
ATOM 801 C CA . ILE A 1 101 ? 12.060 5.677 -8.546 1.00 96.88 101 ILE A CA 1
ATOM 802 C C . ILE A 1 101 ? 11.912 4.547 -9.569 1.00 96.88 101 ILE A C 1
ATOM 804 O O . ILE A 1 101 ? 12.387 4.666 -10.698 1.00 96.88 101 ILE A O 1
ATOM 808 N N . LYS A 1 102 ? 11.216 3.463 -9.206 1.00 95.88 102 LYS A N 1
ATOM 809 C CA . LYS A 1 102 ? 10.957 2.345 -10.118 1.00 95.88 102 LYS A CA 1
ATOM 810 C C . LYS A 1 102 ? 10.129 2.781 -11.328 1.00 95.88 102 LYS A C 1
ATOM 812 O O . LYS A 1 102 ? 10.515 2.481 -12.452 1.00 95.88 102 LYS A O 1
ATOM 817 N N . CYS A 1 103 ? 9.029 3.500 -11.111 1.00 93.94 103 CYS A N 1
ATOM 818 C CA . CYS A 1 103 ? 8.175 4.011 -12.183 1.00 93.94 103 CYS A CA 1
ATOM 819 C C . CYS A 1 103 ? 8.943 4.960 -13.108 1.00 93.94 103 CYS A C 1
ATOM 821 O O . CYS A 1 103 ? 8.799 4.876 -14.323 1.00 93.94 103 CYS A O 1
ATOM 823 N N . GLN A 1 104 ? 9.782 5.834 -12.546 1.00 95.00 104 GLN A N 1
ATOM 824 C CA . GLN A 1 104 ? 10.651 6.713 -13.325 1.00 95.00 104 GLN A CA 1
ATOM 825 C C . GLN A 1 104 ? 11.630 5.909 -14.187 1.00 95.00 104 GLN A C 1
ATOM 827 O O . GLN A 1 104 ? 11.754 6.191 -15.374 1.00 95.00 104 GLN A O 1
ATOM 832 N N . GLY A 1 105 ? 12.295 4.903 -13.613 1.00 95.19 105 GLY A N 1
ATOM 833 C CA . GLY A 1 105 ? 13.214 4.037 -14.353 1.00 95.19 105 GLY A CA 1
ATOM 834 C C . GLY A 1 105 ? 12.523 3.308 -15.505 1.00 95.19 105 GLY A C 1
ATOM 835 O O . GLY A 1 105 ? 13.008 3.353 -16.628 1.00 95.19 105 GLY A O 1
ATOM 836 N N . GLN A 1 106 ? 11.348 2.726 -15.249 1.00 93.38 106 GLN A N 1
ATOM 837 C CA . GLN A 1 106 ? 10.544 2.051 -16.274 1.00 93.38 106 GLN A CA 1
ATOM 838 C C . GLN A 1 106 ? 10.081 3.005 -17.380 1.00 93.38 106 GLN A C 1
ATOM 840 O O . GLN A 1 106 ? 10.033 2.627 -18.545 1.00 93.38 106 GLN A O 1
ATOM 845 N N . TYR A 1 107 ? 9.739 4.245 -17.031 1.00 90.38 107 TYR A N 1
ATOM 846 C CA . TYR A 1 107 ? 9.370 5.255 -18.016 1.00 90.38 107 TYR A CA 1
ATOM 847 C C . TYR A 1 107 ? 10.550 5.631 -18.924 1.00 90.38 107 TYR A C 1
ATOM 849 O O . TYR A 1 107 ? 10.377 5.714 -20.137 1.00 90.38 107 TYR A O 1
ATOM 857 N N . ILE A 1 108 ? 11.742 5.831 -18.349 1.00 92.69 108 ILE A N 1
ATOM 858 C CA . ILE A 1 108 ? 12.962 6.141 -19.110 1.00 92.69 108 ILE A CA 1
ATOM 859 C C . ILE A 1 108 ? 13.330 4.974 -20.033 1.00 92.69 108 ILE A C 1
ATOM 861 O O . ILE A 1 108 ? 13.600 5.208 -21.204 1.00 92.69 108 ILE A O 1
ATOM 865 N N . GLU A 1 109 ? 13.270 3.734 -19.540 1.00 91.31 109 GLU A N 1
ATOM 866 C CA . GLU A 1 109 ? 13.548 2.521 -20.326 1.00 91.31 109 GLU A CA 1
ATOM 867 C C . GLU A 1 109 ? 12.647 2.432 -21.568 1.00 91.31 109 GLU A C 1
ATOM 869 O O . GLU A 1 109 ? 13.138 2.296 -22.685 1.00 91.31 109 GLU A O 1
ATOM 874 N N . ILE A 1 110 ? 11.334 2.622 -21.396 1.00 88.31 110 ILE A N 1
ATOM 875 C CA . ILE A 1 110 ? 10.377 2.636 -22.515 1.00 88.31 110 ILE A CA 1
ATOM 876 C C . ILE A 1 110 ? 10.690 3.773 -23.501 1.00 88.31 110 ILE A C 1
ATOM 878 O O . ILE A 1 110 ? 10.576 3.598 -24.715 1.00 88.31 110 ILE A O 1
ATOM 882 N N . GLN A 1 111 ? 11.075 4.947 -22.998 1.00 84.38 111 GLN A N 1
ATOM 883 C CA . GLN A 1 111 ? 11.387 6.102 -23.837 1.00 84.38 111 GLN A CA 1
ATOM 884 C C . GLN A 1 111 ? 12.659 5.888 -24.674 1.00 84.38 111 GLN A C 1
ATOM 886 O O . GLN A 1 111 ? 12.674 6.239 -25.856 1.00 84.38 111 GLN A O 1
ATOM 891 N N . GLU A 1 112 ? 13.708 5.319 -24.079 1.00 82.56 112 GLU A N 1
ATOM 892 C CA . GLU A 1 112 ? 14.965 5.000 -24.762 1.00 82.56 112 GLU A CA 1
ATOM 893 C C . GLU A 1 112 ? 14.777 3.890 -25.805 1.00 82.56 112 GLU A C 1
ATOM 895 O O . GLU A 1 112 ? 15.287 4.016 -26.922 1.00 82.56 112 GLU A O 1
ATOM 900 N N . ASP A 1 113 ? 13.987 2.859 -25.491 1.00 76.94 113 ASP A N 1
ATOM 901 C CA . ASP A 1 113 ? 13.642 1.783 -26.426 1.00 76.94 113 ASP A CA 1
ATOM 902 C C . ASP A 1 113 ? 12.916 2.319 -27.669 1.00 76.94 113 ASP A C 1
ATOM 904 O O . ASP A 1 113 ? 13.251 1.954 -28.800 1.00 76.94 113 ASP A O 1
ATOM 908 N N . ASP A 1 114 ? 11.961 3.236 -27.492 1.00 72.50 114 ASP A N 1
ATOM 909 C CA . ASP A 1 114 ? 11.239 3.867 -28.599 1.00 72.50 114 ASP A CA 1
ATOM 910 C C . ASP A 1 114 ? 12.157 4.713 -29.493 1.00 72.50 114 ASP A C 1
ATOM 912 O O . ASP A 1 114 ? 11.990 4.734 -30.719 1.00 72.50 114 ASP A O 1
ATOM 916 N N . GLU A 1 115 ? 13.118 5.434 -28.912 1.00 70.25 115 GLU A N 1
ATOM 917 C CA . GLU A 1 115 ? 14.076 6.237 -29.674 1.00 70.25 115 GLU A CA 1
ATOM 918 C C . GLU A 1 115 ? 15.074 5.350 -30.422 1.00 70.25 115 GLU A C 1
ATOM 920 O O . GLU A 1 115 ? 15.229 5.487 -31.639 1.00 70.25 115 GLU A O 1
ATOM 925 N N . ALA A 1 116 ? 15.688 4.384 -29.735 1.00 71.06 116 ALA A N 1
ATOM 926 C CA . ALA A 1 116 ? 16.605 3.421 -30.333 1.00 71.06 116 ALA A CA 1
ATOM 927 C C . ALA A 1 116 ? 15.936 2.664 -31.488 1.00 71.06 116 ALA A C 1
ATOM 929 O O . ALA A 1 116 ? 16.493 2.580 -32.586 1.00 71.06 116 ALA A O 1
ATOM 930 N N . ASN A 1 117 ? 14.702 2.194 -31.294 1.00 70.81 117 ASN A N 1
ATOM 931 C CA . ASN A 1 117 ? 13.948 1.496 -32.326 1.00 70.81 117 ASN A CA 1
ATOM 932 C C . ASN A 1 117 ? 13.659 2.405 -33.538 1.00 70.81 117 ASN A C 1
ATOM 934 O O . ASN A 1 117 ? 13.848 1.977 -34.677 1.00 70.81 117 ASN A O 1
ATOM 938 N N . LYS A 1 118 ? 13.309 3.686 -33.333 1.00 69.56 118 LYS A N 1
ATOM 939 C CA . LYS A 1 118 ? 13.135 4.676 -34.421 1.00 69.56 118 LYS A CA 1
ATOM 940 C C . LYS A 1 118 ? 14.420 4.914 -35.224 1.00 69.56 118 LYS A C 1
ATOM 942 O O . LYS A 1 118 ? 14.376 4.954 -36.458 1.00 69.56 118 LYS A O 1
ATOM 947 N N . TYR A 1 119 ? 15.572 5.044 -34.566 1.00 71.31 119 TYR A N 1
ATOM 948 C CA . TYR A 1 119 ? 16.851 5.225 -35.262 1.00 71.31 119 TYR A CA 1
ATOM 949 C C . TYR A 1 119 ? 17.249 3.974 -36.059 1.00 71.31 119 TYR A C 1
ATOM 951 O O . TYR A 1 119 ? 17.669 4.088 -37.217 1.00 71.31 119 TYR A O 1
ATOM 959 N N . LEU A 1 120 ? 17.042 2.778 -35.501 1.00 74.75 120 LEU A N 1
ATOM 960 C CA . LEU A 1 120 ? 17.347 1.508 -36.163 1.00 74.75 120 LEU A CA 1
ATOM 961 C C . LEU A 1 120 ? 16.473 1.268 -37.404 1.00 74.75 120 LEU A C 1
ATOM 963 O O . LEU A 1 120 ? 17.014 0.969 -38.473 1.00 74.75 120 LEU A O 1
ATOM 967 N N . ILE A 1 121 ? 15.149 1.468 -37.321 1.00 74.38 121 ILE A N 1
ATOM 968 C CA . ILE A 1 121 ? 14.262 1.304 -38.489 1.00 74.38 121 ILE A CA 1
ATOM 969 C C . ILE A 1 121 ? 14.594 2.310 -39.594 1.00 74.38 121 ILE A C 1
ATOM 971 O O . ILE A 1 121 ? 14.600 1.945 -40.768 1.00 74.38 121 ILE A O 1
ATOM 975 N N . SER A 1 122 ? 14.926 3.558 -39.244 1.00 71.00 122 SER A N 1
ATOM 976 C CA . SER A 1 122 ? 15.258 4.587 -40.237 1.00 71.00 122 SER A CA 1
ATOM 977 C C . SER A 1 122 ? 16.544 4.249 -40.991 1.00 71.00 122 SER A C 1
ATOM 979 O O . SER A 1 122 ? 16.620 4.422 -42.209 1.00 71.00 122 SER A O 1
ATOM 981 N N . THR A 1 123 ? 17.522 3.682 -40.284 1.00 79.38 123 THR A N 1
ATOM 982 C CA . THR A 1 123 ? 18.795 3.241 -40.847 1.00 79.38 123 THR A CA 1
ATOM 983 C C . THR A 1 123 ? 18.566 2.086 -41.818 1.00 79.38 123 THR A C 1
ATOM 985 O O . THR A 1 123 ? 18.980 2.166 -42.973 1.00 79.38 123 THR A O 1
ATOM 988 N N . VAL A 1 124 ? 17.828 1.049 -41.409 1.00 79.31 124 VAL A N 1
ATOM 989 C CA . VAL A 1 124 ? 17.513 -0.106 -42.269 1.00 79.31 124 VAL A CA 1
ATOM 990 C C . VAL A 1 124 ? 16.697 0.307 -43.498 1.00 79.31 124 VAL A C 1
ATOM 992 O O . VAL A 1 124 ? 17.034 -0.100 -44.607 1.00 79.31 124 VAL A O 1
ATOM 995 N N . VAL A 1 125 ? 15.673 1.152 -43.343 1.00 79.44 125 VAL A N 1
ATOM 996 C CA . VAL A 1 125 ? 14.862 1.656 -44.468 1.00 79.44 125 VAL A CA 1
ATOM 997 C C . VAL A 1 125 ? 15.705 2.490 -45.432 1.00 79.44 125 VAL A C 1
ATOM 999 O O . VAL A 1 125 ? 15.550 2.357 -46.644 1.00 79.44 125 VAL A O 1
ATOM 1002 N N . SER A 1 126 ? 16.641 3.292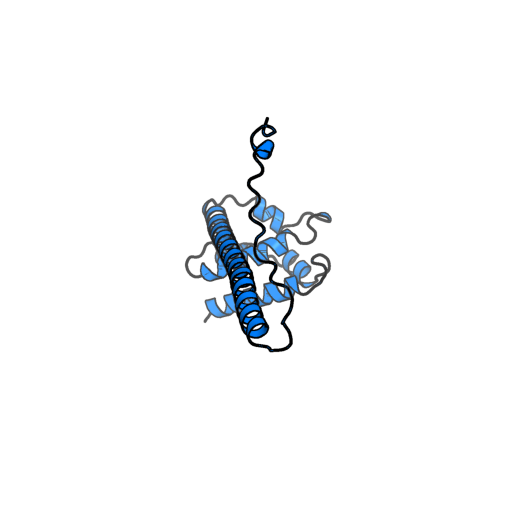 -44.923 1.00 76.81 126 SER A N 1
ATOM 1003 C CA . SER A 1 126 ? 17.566 4.069 -45.757 1.00 76.81 126 SER A CA 1
ATOM 1004 C C . SER A 1 126 ? 18.539 3.168 -46.528 1.00 76.81 126 SER A C 1
ATOM 1006 O O . SER A 1 126 ? 18.761 3.371 -47.724 1.00 76.81 126 SER A O 1
ATOM 1008 N N . TYR A 1 127 ? 19.069 2.120 -45.889 1.00 81.06 127 TYR A N 1
ATOM 1009 C CA . TYR A 1 127 ? 19.914 1.128 -46.559 1.00 81.06 127 TYR A CA 1
ATOM 1010 C C . TYR A 1 127 ? 19.139 0.345 -47.624 1.00 81.06 127 TYR A C 1
ATOM 1012 O O . TYR A 1 127 ? 19.608 0.232 -48.752 1.00 81.06 127 TYR A O 1
ATOM 1020 N N . VAL A 1 128 ? 17.926 -0.126 -47.325 1.00 81.44 128 VAL A N 1
ATOM 1021 C CA . VAL A 1 128 ? 17.081 -0.838 -48.299 1.00 81.44 128 VAL A CA 1
ATOM 1022 C C . VAL A 1 128 ? 16.634 0.089 -49.436 1.00 81.44 128 VAL A C 1
ATOM 1024 O O . VAL A 1 128 ? 16.609 -0.319 -50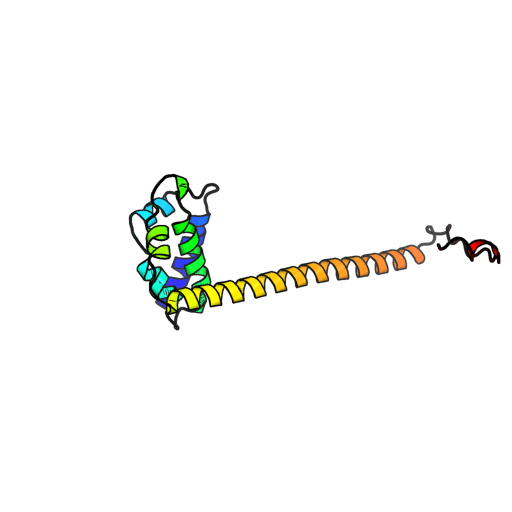.593 1.00 81.44 128 VAL A O 1
ATOM 1027 N N . GLY A 1 129 ? 16.341 1.357 -49.148 1.00 73.38 129 GLY A N 1
ATOM 1028 C CA . GLY A 1 129 ? 16.009 2.356 -50.163 1.00 73.38 129 GLY A CA 1
ATOM 1029 C C . GLY A 1 129 ? 17.164 2.639 -51.126 1.00 73.38 129 GLY A C 1
ATOM 1030 O O . GLY A 1 129 ? 16.931 2.783 -52.322 1.00 73.38 129 GLY A O 1
ATOM 1031 N N . SER A 1 130 ? 18.407 2.655 -50.635 1.00 72.50 130 SER A N 1
ATOM 1032 C CA . SER A 1 130 ? 19.594 2.938 -51.461 1.00 72.50 130 SER A CA 1
ATOM 1033 C C . SER A 1 130 ? 20.023 1.788 -52.383 1.00 72.50 130 SER A C 1
ATOM 1035 O O . SER A 1 130 ? 20.686 2.040 -53.387 1.00 72.50 130 SER A O 1
ATOM 1037 N N . ILE A 1 131 ? 19.619 0.544 -52.099 1.00 77.75 131 ILE A N 1
ATOM 1038 C CA . ILE A 1 131 ? 19.895 -0.623 -52.959 1.00 77.75 131 ILE A CA 1
ATOM 1039 C C . ILE A 1 131 ? 18.805 -0.881 -54.013 1.00 77.75 131 ILE A C 1
ATOM 1041 O O . ILE A 1 131 ? 19.007 -1.696 -54.915 1.00 77.75 131 ILE A O 1
ATOM 1045 N N . LEU A 1 132 ? 17.641 -0.226 -53.912 1.00 74.62 132 LEU A N 1
ATOM 1046 C CA . LEU A 1 132 ? 16.535 -0.419 -54.850 1.00 74.62 132 LEU A CA 1
ATOM 1047 C C . LEU A 1 132 ? 16.728 0.448 -56.114 1.00 74.62 132 LEU A C 1
ATOM 1049 O O . LEU A 1 132 ? 16.787 1.673 -56.006 1.00 74.62 132 LEU A O 1
ATOM 1053 N N . PRO A 1 133 ? 16.731 -0.138 -57.332 1.00 60.84 133 PRO A N 1
ATOM 1054 C CA . PRO A 1 133 ? 17.070 0.571 -58.576 1.00 60.84 133 PRO A CA 1
ATOM 1055 C C . PRO A 1 133 ? 16.144 1.736 -58.956 1.00 60.84 133 PRO A C 1
ATOM 1057 O O . PRO A 1 133 ? 16.491 2.537 -59.819 1.00 60.84 133 PRO A O 1
ATOM 1060 N N . TRP A 1 134 ? 14.951 1.819 -58.359 1.00 61.72 134 TRP A N 1
ATOM 1061 C CA . TRP A 1 134 ? 13.950 2.840 -58.684 1.00 61.72 134 TRP A CA 1
ATOM 1062 C C . TRP A 1 134 ? 14.057 4.110 -57.820 1.00 61.72 134 TRP A C 1
ATOM 1064 O O . TRP A 1 134 ? 13.465 5.128 -58.167 1.00 61.72 134 TRP A O 1
ATOM 1074 N N . TYR A 1 135 ? 14.842 4.090 -56.733 1.00 53.00 135 TYR A N 1
ATOM 1075 C CA . TYR A 1 135 ? 15.105 5.267 -55.894 1.00 53.00 135 TYR A CA 1
ATOM 1076 C C . TYR A 1 135 ? 16.358 6.010 -56.384 1.00 53.00 135 TYR A C 1
ATOM 1078 O O . TYR A 1 135 ? 17.292 6.302 -55.643 1.00 53.00 135 TYR A O 1
ATOM 1086 N N . GLY A 1 136 ? 16.404 6.274 -57.687 1.00 55.81 136 GLY A N 1
ATOM 1087 C CA . GLY A 1 136 ? 17.456 7.044 -58.334 1.00 55.81 136 GLY A CA 1
ATOM 1088 C C . GLY A 1 136 ? 16.894 8.346 -58.883 1.00 55.81 136 GLY A C 1
ATOM 1089 O O . GLY A 1 136 ? 16.404 8.356 -60.003 1.00 55.81 136 GLY A O 1
ATOM 1090 N N . SER A 1 137 ? 16.962 9.427 -58.100 1.00 46.12 137 SER A N 1
ATOM 1091 C CA . SER A 1 137 ? 17.190 10.806 -58.574 1.00 46.12 137 SER A CA 1
ATOM 1092 C C . SER A 1 137 ? 16.996 11.796 -57.421 1.00 46.12 137 SER A C 1
ATOM 1094 O O . SER A 1 137 ? 15.867 12.090 -57.033 1.00 46.12 137 SER A O 1
ATOM 1096 N N . GLY A 1 138 ? 18.094 12.349 -56.892 1.00 43.38 138 GLY A N 1
ATOM 1097 C CA . GLY A 1 138 ? 17.993 13.445 -55.925 1.00 43.38 138 GLY A CA 1
ATOM 1098 C C . GLY A 1 138 ? 19.238 13.840 -55.134 1.00 43.38 138 GLY A C 1
ATOM 1099 O O . GLY A 1 138 ? 19.131 14.727 -54.295 1.00 43.38 138 GLY A O 1
ATOM 1100 N N . THR A 1 139 ? 20.419 13.261 -55.362 1.00 45.19 139 THR A N 1
ATOM 1101 C CA . THR A 1 139 ? 21.660 13.816 -54.798 1.00 45.19 139 THR A CA 1
ATOM 1102 C C . THR A 1 139 ? 22.059 15.067 -55.581 1.00 45.19 139 THR A C 1
ATOM 1104 O O . THR A 1 139 ? 22.645 14.969 -56.658 1.00 45.19 139 THR A O 1
ATOM 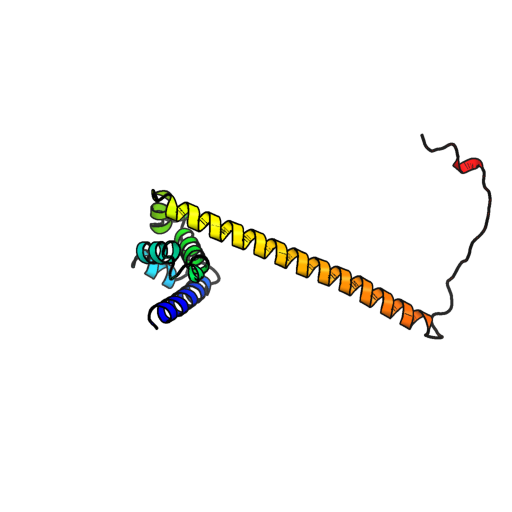1107 N N . LYS A 1 140 ? 21.764 16.259 -55.052 1.00 37.28 140 LYS A N 1
ATOM 1108 C CA . LYS A 1 140 ? 22.478 17.476 -55.459 1.00 37.28 140 LYS A CA 1
ATOM 1109 C C . LYS A 1 140 ? 23.719 17.621 -54.586 1.00 37.28 140 LYS A C 1
ATOM 1111 O O . LYS A 1 140 ? 23.623 17.944 -53.407 1.00 37.28 140 LYS A O 1
ATOM 1116 N N . GLN A 1 141 ? 24.875 17.362 -55.185 1.00 37.62 141 GLN A N 1
ATOM 1117 C CA . GLN A 1 141 ? 26.191 17.607 -54.610 1.00 37.62 141 GLN A CA 1
ATOM 1118 C C . GLN A 1 141 ? 26.645 19.028 -55.001 1.00 37.62 141 GLN A C 1
ATOM 1120 O O . GLN A 1 141 ? 26.651 19.368 -56.178 1.00 37.62 141 GLN A O 1
ATOM 1125 N N . HIS A 1 142 ? 26.950 19.836 -53.979 1.00 34.59 142 HIS A N 1
ATOM 1126 C CA . HIS A 1 142 ? 27.797 21.040 -53.918 1.00 34.59 142 HIS A CA 1
ATOM 1127 C C . HIS A 1 142 ? 27.938 21.973 -55.146 1.00 34.59 142 HIS A C 1
ATOM 1129 O O . HIS A 1 142 ? 28.615 21.649 -56.117 1.00 34.59 142 HIS A O 1
ATOM 1135 N N . SER A 1 143 ? 27.508 23.235 -54.993 1.00 29.52 143 SER A N 1
ATOM 1136 C CA . SER A 1 143 ? 28.161 24.381 -55.644 1.00 29.52 143 SER A CA 1
ATOM 1137 C C . SER A 1 143 ? 29.035 25.110 -54.622 1.00 29.52 143 SER A C 1
ATOM 1139 O O . SER A 1 143 ? 28.533 25.742 -53.695 1.00 29.52 143 SER A O 1
ATOM 1141 N N . ASN A 1 144 ? 30.350 24.992 -54.790 1.00 45.03 144 ASN A N 1
ATOM 1142 C CA . ASN A 1 144 ? 31.346 25.840 -54.145 1.00 45.03 144 ASN A CA 1
ATOM 1143 C C . ASN A 1 144 ? 31.190 27.260 -54.719 1.00 45.03 144 ASN A C 1
ATOM 1145 O O . ASN A 1 144 ? 31.560 27.495 -55.867 1.00 45.03 144 ASN A O 1
ATOM 1149 N N . VAL A 1 145 ? 30.618 28.186 -53.951 1.00 44.25 145 VAL A N 1
ATOM 1150 C CA . VAL A 1 145 ? 30.707 29.625 -54.224 1.00 44.25 145 VAL A CA 1
ATOM 1151 C C . VAL A 1 145 ? 31.246 30.262 -52.952 1.00 44.25 145 VAL A C 1
ATOM 1153 O O . VAL A 1 145 ? 30.553 30.341 -51.941 1.00 44.25 145 VAL A O 1
ATOM 1156 N N . SER A 1 146 ? 32.524 30.638 -52.981 1.00 51.22 146 SER A N 1
ATOM 1157 C CA . SER A 1 146 ? 33.107 31.542 -51.996 1.00 51.22 146 SER A CA 1
ATOM 1158 C C . SER A 1 146 ? 32.456 32.908 -52.178 1.00 51.22 146 SER A C 1
ATOM 1160 O O . SER A 1 146 ? 32.852 33.651 -53.071 1.00 51.22 146 SER A O 1
ATOM 1162 N N . ASP A 1 147 ? 31.454 33.212 -51.356 1.00 48.22 147 ASP A N 1
ATOM 1163 C CA . ASP A 1 147 ? 30.819 34.527 -51.315 1.00 48.22 147 ASP A CA 1
ATOM 1164 C C . ASP A 1 147 ? 31.220 35.237 -50.003 1.00 48.22 147 ASP A C 1
ATOM 1166 O O . ASP A 1 147 ? 30.819 34.800 -48.918 1.00 48.22 147 ASP A O 1
ATOM 1170 N N . PRO A 1 148 ? 32.086 36.267 -50.048 1.00 50.06 148 PRO A N 1
ATOM 1171 C CA . PRO A 1 148 ? 32.654 36.905 -48.858 1.00 50.06 148 PRO A CA 1
ATOM 1172 C C . PRO A 1 148 ? 31.675 37.803 -48.075 1.00 50.06 148 PRO A C 1
ATOM 1174 O O . PRO A 1 148 ? 32.065 38.376 -47.059 1.00 50.06 148 PRO A O 1
ATOM 1177 N N . GLU A 1 149 ? 30.407 37.918 -48.478 1.00 51.84 149 GLU A N 1
ATOM 1178 C CA . GLU A 1 149 ? 29.439 38.822 -47.832 1.00 51.84 149 GLU A CA 1
ATOM 1179 C C . GLU A 1 149 ? 28.690 38.246 -46.615 1.00 51.84 149 GLU A C 1
ATOM 1181 O O . GLU A 1 149 ? 28.010 38.985 -45.906 1.00 51.84 149 GLU A O 1
ATOM 1186 N N . LEU A 1 150 ? 28.860 36.964 -46.272 1.00 52.75 150 LEU A N 1
ATOM 1187 C CA . LEU A 1 150 ? 28.239 36.383 -45.066 1.00 52.75 150 LEU A CA 1
ATOM 1188 C C . LEU A 1 150 ? 29.048 36.579 -43.766 1.00 52.75 150 LEU A C 1
ATOM 1190 O O . LEU A 1 150 ? 28.649 36.074 -42.717 1.00 52.75 150 LEU A O 1
ATOM 1194 N N . ALA A 1 151 ? 30.154 37.332 -43.787 1.00 46.66 151 ALA A N 1
ATOM 1195 C CA . ALA A 1 151 ? 30.972 37.577 -42.592 1.00 46.66 151 ALA A CA 1
ATOM 1196 C C . ALA A 1 151 ? 30.500 38.754 -41.708 1.00 46.66 151 ALA A C 1
ATOM 1198 O O . ALA A 1 151 ? 30.936 38.846 -40.563 1.00 46.66 151 ALA A O 1
ATOM 1199 N N . PHE A 1 152 ? 29.611 39.637 -42.184 1.00 42.78 152 PHE A N 1
ATOM 1200 C CA . PHE A 1 152 ? 29.341 40.921 -41.505 1.00 42.78 152 PHE A CA 1
ATOM 1201 C C . PHE A 1 152 ? 27.919 41.143 -40.974 1.00 42.78 152 PHE A C 1
ATOM 1203 O O . PHE A 1 152 ? 27.627 42.238 -40.504 1.00 42.78 152 PHE A O 1
ATOM 1210 N N . VAL A 1 153 ? 27.036 40.139 -40.972 1.00 46.84 153 VAL A N 1
ATOM 1211 C CA . VAL A 1 153 ? 25.655 40.323 -40.458 1.00 46.84 153 VAL A CA 1
ATOM 1212 C C . VAL A 1 153 ? 25.300 39.335 -39.338 1.00 46.84 153 VAL A C 1
ATOM 1214 O O . VAL A 1 153 ? 24.146 38.976 -39.133 1.00 46.84 153 VAL A O 1
ATOM 1217 N N . ARG A 1 154 ? 26.303 38.906 -38.559 1.00 45.75 154 ARG A N 1
ATOM 1218 C CA . ARG A 1 154 ? 26.096 38.540 -37.148 1.00 45.75 154 ARG A CA 1
ATOM 1219 C C . ARG A 1 154 ? 26.499 39.733 -36.279 1.00 45.75 154 ARG A C 1
ATOM 1221 O O . ARG A 1 154 ? 27.656 39.839 -35.878 1.00 45.75 154 ARG A O 1
ATOM 1228 N N . LEU A 1 155 ? 25.526 40.602 -36.021 1.00 41.91 155 LEU A N 1
ATOM 1229 C CA . LEU A 1 155 ? 25.428 41.439 -34.825 1.00 41.91 155 LEU A CA 1
ATOM 1230 C C . LEU A 1 155 ? 24.092 41.116 -34.159 1.00 41.91 155 LEU A C 1
ATOM 1232 O O . LEU A 1 155 ? 23.077 41.122 -34.890 1.00 41.91 155 LEU A O 1
#

InterPro domains:
  IPR016024 Armadillo-type fold [SSF48371] (8-105)
  IPR039868 Armadillo-like helical domain-containing protein 3-like [PTHR13608] (3-137)

Secondary structure (DSSP, 8-state):
-HHHHHHHHHHHHHHHHHSSS-GGG-HHHHHHHHS--HHHHHHHHH-GGGTTTHHHHHHHHHHHHHTTTTTS--HHHHHHHT---HHHHHHHHHHHHHHHHHHHHHHHHHHHHHHHHHHHHHHHHHHHHHHSTT-------------GGGGS---

Organism: Rhizophagus irregularis (strain DAOM 197198w) (NCBI:txid1432141)

Sequence (155 aa):
MLVEVQHEALRLAIVIVCGNTNINQNSINEYFIKNDIFDPLIQLIISPKTSHMAYEAIMLLDILANYNKHESRNPYLTKLIDIKGEAVFEKIMEVLSSTCIKCQGQYIEIQEDDEANKYLISTVVSYVGSILPWYGSGTKQHSNVSDPELAFVRL